Protein AF-A0A441WCB0-F1 (afdb_monomer_lite)

Foldseek 3Di:
DDPPPPPPFPAEEEEQEALAPVSVVVQVVQVVVRHHYDYDYPDPVSD

Secondary structure (DSSP, 8-state):
------PPPSS-EEEEE--SHHHHHHHHHHHHTT-EEEEE-SSGGG-

pLDDT: mean 81.37, std 16.03, range [42.62, 95.25]

Sequence (47 aa):
MNGDGHKPPSGWRIAVLGGGAWGTALALAMLRADHFVRLYARDPETV

Radius of gyration: 13.46 Å; chains: 1; bounding box: 22×39×24 Å

Structure (mmCIF, N/CA/C/O backbone):
data_AF-A0A441WCB0-F1
#
_entry.id   AF-A0A441WCB0-F1
#
loop_
_atom_site.group_PDB
_atom_site.id
_atom_site.type_symbol
_atom_site.label_atom_id
_atom_site.label_alt_id
_atom_site.label_comp_id
_atom_site.label_asym_id
_atom_site.label_entity_id
_atom_site.label_seq_id
_atom_site.pdbx_PDB_ins_code
_atom_site.Cartn_x
_atom_site.Cartn_y
_atom_site.Cartn_z
_atom_site.occupancy
_atom_site.B_iso_or_equiv
_atom_site.auth_seq_id
_atom_site.auth_comp_id
_atom_site.auth_asym_id
_atom_site.auth_atom_id
_atom_site.pdbx_PDB_model_num
ATOM 1 N N . MET A 1 1 ? -14.870 -31.664 -9.899 1.00 42.62 1 MET A N 1
ATOM 2 C CA . MET A 1 1 ? -15.585 -30.423 -9.543 1.00 42.62 1 MET A CA 1
ATOM 3 C C . MET A 1 1 ? -14.556 -29.494 -8.914 1.00 42.62 1 MET A C 1
ATOM 5 O O . MET A 1 1 ? -14.263 -29.612 -7.738 1.00 42.62 1 MET A O 1
ATOM 9 N N . ASN A 1 2 ? -13.891 -28.760 -9.809 1.00 44.06 2 ASN A N 1
ATOM 10 C CA . ASN A 1 2 ? -13.021 -27.584 -9.697 1.00 44.06 2 ASN A CA 1
ATOM 11 C C . ASN A 1 2 ? -12.213 -27.386 -8.403 1.00 44.06 2 ASN A C 1
ATOM 13 O O . ASN A 1 2 ? -12.669 -26.780 -7.441 1.00 44.06 2 ASN A O 1
ATOM 17 N N . GLY A 1 3 ? -10.955 -27.837 -8.437 1.00 53.88 3 GLY A N 1
ATOM 18 C CA . GLY A 1 3 ? -9.900 -27.195 -7.664 1.00 53.88 3 GLY A CA 1
ATOM 19 C C . GLY A 1 3 ? -9.527 -25.908 -8.385 1.00 53.88 3 GLY A C 1
ATOM 20 O O . GLY A 1 3 ? -8.757 -25.948 -9.344 1.00 53.88 3 GLY A O 1
ATOM 21 N N . ASP A 1 4 ? -10.121 -24.794 -7.967 1.00 57.34 4 ASP A N 1
ATOM 22 C CA . ASP A 1 4 ? -9.764 -23.462 -8.443 1.00 57.34 4 ASP A CA 1
ATOM 23 C C . ASP A 1 4 ? -8.317 -23.212 -8.028 1.00 57.34 4 ASP A C 1
ATOM 25 O O . ASP A 1 4 ? -8.015 -22.873 -6.883 1.00 57.34 4 ASP A O 1
ATOM 29 N N . GLY A 1 5 ? -7.400 -23.503 -8.950 1.00 53.25 5 GLY A N 1
ATOM 30 C CA . GLY A 1 5 ? -5.977 -23.308 -8.767 1.00 53.25 5 GLY A CA 1
ATOM 31 C C . GLY A 1 5 ? -5.724 -21.846 -8.448 1.00 53.25 5 GLY A C 1
ATOM 32 O O . GLY A 1 5 ? -5.620 -21.023 -9.357 1.00 53.25 5 GLY A O 1
ATOM 33 N N . HIS A 1 6 ? -5.615 -21.531 -7.156 1.00 57.50 6 HIS A N 1
ATOM 34 C CA . HIS A 1 6 ? -5.062 -20.284 -6.657 1.00 57.50 6 HIS A CA 1
ATOM 35 C C . HIS A 1 6 ? -3.592 -20.266 -7.066 1.00 57.50 6 HIS A C 1
ATOM 37 O O . HIS A 1 6 ? -2.695 -20.608 -6.296 1.00 57.50 6 HIS A O 1
ATOM 43 N N . LYS A 1 7 ? -3.353 -19.951 -8.341 1.00 56.97 7 LYS A N 1
ATOM 44 C CA . LYS A 1 7 ? -2.034 -19.620 -8.844 1.00 56.97 7 LYS A CA 1
ATOM 45 C C . LYS A 1 7 ? -1.572 -18.487 -7.929 1.00 56.97 7 LYS A C 1
ATOM 47 O O . LYS A 1 7 ? -2.294 -17.487 -7.850 1.00 56.97 7 LYS A O 1
ATOM 52 N N . PRO A 1 8 ? -0.467 -18.644 -7.177 1.00 58.47 8 PRO A N 1
ATOM 53 C CA . PRO A 1 8 ? 0.053 -17.508 -6.443 1.00 58.47 8 PRO A CA 1
ATOM 54 C C . PRO A 1 8 ? 0.217 -16.388 -7.477 1.00 58.47 8 PRO A C 1
ATOM 56 O O . PRO A 1 8 ? 0.684 -16.683 -8.586 1.00 58.47 8 PRO A O 1
ATOM 59 N N . PRO A 1 9 ? -0.262 -15.164 -7.185 1.00 63.28 9 PRO A N 1
ATOM 60 C CA . PRO A 1 9 ? -0.094 -14.048 -8.104 1.00 63.28 9 PRO A CA 1
ATOM 61 C C . PRO A 1 9 ? 1.369 -14.028 -8.545 1.00 63.28 9 PRO A C 1
ATOM 63 O O . PRO A 1 9 ? 2.259 -14.263 -7.722 1.00 63.28 9 PRO A O 1
ATOM 66 N N . SER A 1 10 ? 1.613 -13.851 -9.845 1.00 69.12 10 SER A N 1
ATOM 67 C CA . SER A 1 10 ? 2.968 -13.583 -10.314 1.00 69.12 10 SER A CA 1
ATOM 68 C C . SER A 1 10 ? 3.529 -12.435 -9.470 1.00 69.12 10 SER A C 1
ATOM 70 O O . SER A 1 10 ? 2.808 -11.493 -9.157 1.00 69.12 10 SER A O 1
ATOM 72 N N . GLY A 1 11 ? 4.764 -12.591 -8.986 1.00 73.88 11 GLY A N 1
ATOM 73 C CA . GLY A 1 11 ? 5.405 -11.628 -8.091 1.00 73.88 11 GLY A CA 1
ATOM 74 C C . GLY A 1 11 ? 5.559 -12.059 -6.632 1.00 73.88 11 GLY A C 1
ATOM 75 O O . GLY A 1 11 ? 5.092 -13.106 -6.182 1.00 73.88 11 GLY A O 1
ATOM 76 N N . TRP A 1 12 ? 6.282 -11.237 -5.874 1.00 87.31 12 TRP A N 1
ATOM 77 C CA . TRP A 1 12 ? 6.566 -11.486 -4.463 1.00 87.31 12 TRP A CA 1
ATOM 78 C C . TRP A 1 12 ? 5.372 -11.112 -3.582 1.00 87.31 12 TRP A C 1
ATOM 80 O O . TRP A 1 12 ? 4.617 -10.190 -3.889 1.00 87.31 12 TRP A O 1
ATOM 90 N N . ARG A 1 13 ? 5.218 -11.807 -2.448 1.00 92.06 13 ARG A N 1
ATOM 91 C CA . ARG A 1 13 ? 4.262 -11.432 -1.396 1.00 92.06 13 ARG A CA 1
ATOM 92 C C . ARG A 1 13 ? 4.959 -10.515 -0.401 1.00 92.06 13 ARG A C 1
ATOM 94 O O . ARG A 1 13 ? 5.870 -10.950 0.297 1.00 92.06 13 ARG A O 1
ATOM 101 N N . ILE A 1 14 ? 4.525 -9.264 -0.332 1.00 92.12 14 ILE A N 1
ATOM 102 C CA . ILE A 1 14 ? 5.193 -8.204 0.423 1.00 92.12 14 ILE A CA 1
ATOM 103 C C . ILE A 1 14 ? 4.224 -7.635 1.461 1.00 92.12 14 ILE A C 1
ATOM 105 O O . ILE A 1 14 ? 3.101 -7.243 1.144 1.00 92.12 14 ILE A O 1
ATOM 109 N N . ALA A 1 15 ? 4.663 -7.578 2.716 1.00 94.44 15 ALA A N 1
ATOM 110 C CA . ALA A 1 15 ? 3.954 -6.889 3.787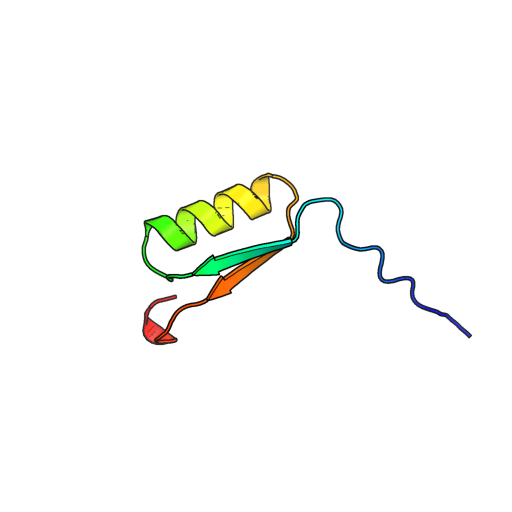 1.00 94.44 15 ALA A CA 1
ATOM 111 C C . ALA A 1 15 ? 4.643 -5.548 4.059 1.00 94.44 15 ALA A C 1
ATOM 113 O O . ALA A 1 15 ? 5.828 -5.521 4.387 1.00 94.44 15 ALA A O 1
ATOM 114 N N . VAL A 1 16 ? 3.908 -4.445 3.926 1.00 93.25 16 VAL A N 1
ATOM 115 C CA . VAL A 1 16 ? 4.400 -3.102 4.258 1.00 93.25 16 VAL A CA 1
ATOM 116 C C . VAL A 1 16 ? 3.868 -2.723 5.633 1.00 93.25 16 VAL A C 1
ATOM 118 O O . VAL A 1 16 ? 2.657 -2.702 5.836 1.00 93.25 16 VAL A O 1
ATOM 121 N N . LEU A 1 17 ? 4.764 -2.442 6.579 1.00 92.81 17 LEU A N 1
ATOM 122 C CA . LEU A 1 17 ? 4.411 -2.064 7.947 1.00 92.81 17 LEU A CA 1
ATOM 123 C C . LEU A 1 17 ? 4.533 -0.542 8.109 1.00 92.81 17 LEU A C 1
ATOM 125 O O . LEU A 1 17 ? 5.635 -0.002 8.122 1.00 92.81 17 LEU A O 1
ATOM 129 N N . GLY A 1 18 ? 3.392 0.131 8.243 1.00 91.06 18 GLY A N 1
ATOM 130 C CA . GLY A 1 18 ? 3.254 1.578 8.394 1.00 91.06 18 GLY A CA 1
ATOM 131 C C . GLY A 1 18 ? 2.458 2.205 7.246 1.00 91.06 18 GLY A C 1
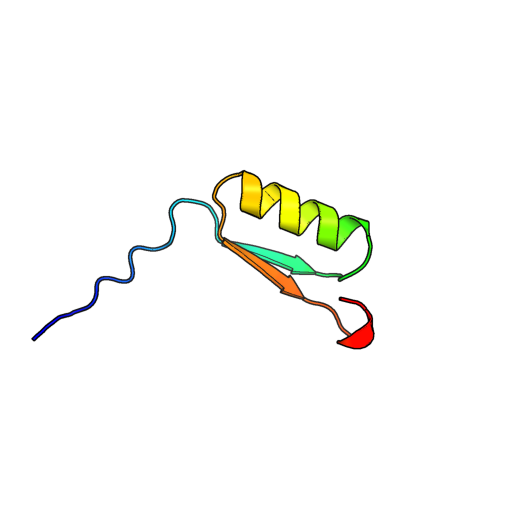ATOM 132 O O . GLY A 1 18 ? 2.882 2.137 6.100 1.00 91.06 18 GL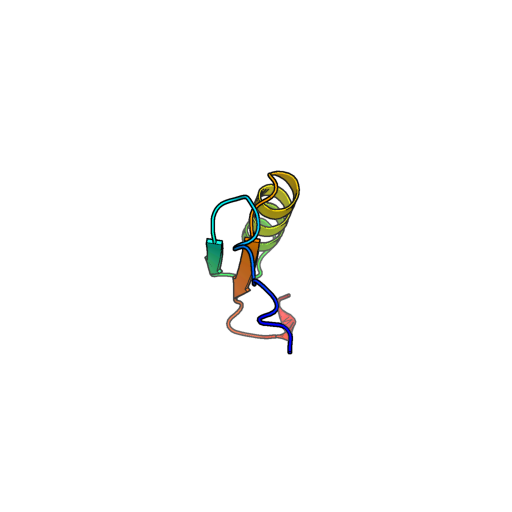Y A O 1
ATOM 133 N N . GLY A 1 19 ? 1.330 2.852 7.563 1.00 89.81 19 GLY A N 1
ATOM 134 C CA . GLY A 1 19 ? 0.436 3.521 6.599 1.00 89.81 19 GLY A CA 1
ATOM 135 C C . GLY A 1 19 ? 0.791 4.973 6.257 1.00 89.81 19 GLY A C 1
ATOM 136 O O . GLY A 1 19 ? 0.025 5.648 5.588 1.00 89.81 19 GLY A O 1
ATOM 137 N N . GLY A 1 20 ? 1.938 5.487 6.717 1.00 90.69 20 GLY A N 1
ATOM 138 C CA . GLY A 1 20 ? 2.363 6.852 6.384 1.00 90.69 20 GLY A CA 1
ATOM 139 C C . GLY A 1 20 ? 2.684 7.025 4.892 1.00 90.69 20 GLY A C 1
ATOM 140 O O . GLY A 1 20 ? 2.805 6.048 4.155 1.00 90.69 20 GLY A O 1
ATOM 141 N N . ALA A 1 21 ? 2.916 8.269 4.454 1.00 91.56 21 ALA A N 1
ATOM 142 C CA . ALA A 1 21 ? 3.137 8.617 3.042 1.00 91.56 21 ALA A CA 1
ATOM 143 C C . ALA A 1 21 ? 4.146 7.704 2.317 1.00 91.56 21 ALA A C 1
ATOM 145 O O . ALA A 1 21 ? 3.910 7.270 1.190 1.00 91.56 21 ALA A O 1
ATOM 146 N N . TRP A 1 22 ? 5.253 7.364 2.982 1.00 92.06 22 TRP A N 1
ATOM 147 C CA . TRP A 1 22 ? 6.267 6.472 2.424 1.00 92.06 22 TRP A CA 1
ATOM 148 C C . TRP A 1 22 ? 5.802 5.012 2.312 1.00 92.06 22 TRP A C 1
ATOM 150 O O . TRP A 1 22 ? 6.055 4.374 1.293 1.00 92.06 22 TRP A O 1
ATOM 160 N N . GLY A 1 23 ? 5.088 4.488 3.312 1.00 93.62 23 GLY A N 1
ATOM 161 C CA . GLY A 1 23 ? 4.568 3.118 3.284 1.00 93.62 23 GLY A CA 1
ATOM 162 C C . GLY A 1 23 ? 3.506 2.930 2.203 1.00 93.62 23 GLY A C 1
ATOM 163 O O . GLY A 1 23 ? 3.546 1.956 1.451 1.00 93.62 23 GLY A O 1
ATOM 164 N N . THR A 1 24 ? 2.629 3.917 2.028 1.00 93.88 24 THR A N 1
ATOM 165 C CA . THR A 1 24 ? 1.643 3.929 0.940 1.00 93.88 24 THR A CA 1
ATOM 166 C C . THR A 1 24 ? 2.315 4.043 -0.429 1.00 93.88 24 THR A C 1
ATOM 168 O O . THR A 1 24 ? 1.981 3.289 -1.344 1.00 93.88 24 THR A O 1
ATOM 171 N N . ALA A 1 25 ? 3.318 4.917 -0.580 1.00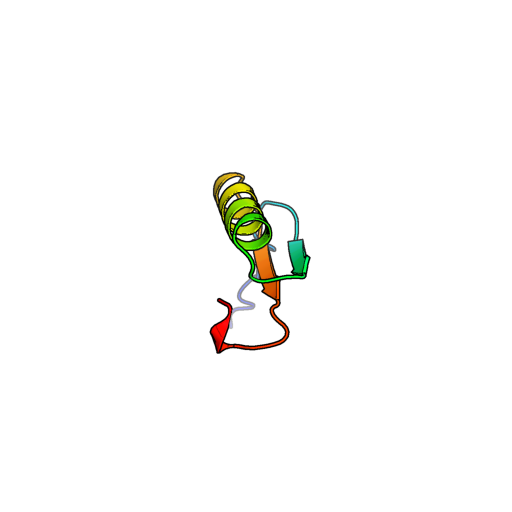 95.25 25 ALA A N 1
ATOM 172 C CA . ALA A 1 25 ? 4.085 5.027 -1.823 1.00 95.25 25 ALA A CA 1
ATOM 173 C C . ALA A 1 25 ? 4.817 3.719 -2.170 1.00 95.25 25 ALA A C 1
ATOM 175 O O . ALA A 1 25 ? 4.797 3.283 -3.322 1.00 95.25 25 ALA A O 1
ATOM 176 N N . LEU A 1 26 ? 5.410 3.057 -1.174 1.00 94.06 26 LEU A N 1
ATOM 177 C CA . LEU A 1 26 ? 6.070 1.766 -1.339 1.00 94.06 26 LEU A CA 1
ATOM 178 C C . LEU A 1 26 ? 5.075 0.670 -1.742 1.00 94.06 26 LEU A C 1
ATOM 180 O O . LEU A 1 26 ? 5.337 -0.079 -2.682 1.00 94.06 26 LEU A O 1
ATOM 184 N N . ALA A 1 27 ? 3.917 0.602 -1.084 1.00 94.62 27 ALA A N 1
ATOM 185 C CA . ALA A 1 27 ? 2.849 -0.332 -1.429 1.00 94.62 27 ALA A CA 1
ATOM 186 C C . ALA A 1 27 ? 2.405 -0.160 -2.894 1.00 94.62 27 ALA A C 1
ATOM 188 O O . ALA A 1 27 ? 2.319 -1.132 -3.644 1.00 94.62 27 ALA A O 1
ATOM 189 N N . LEU A 1 28 ? 2.214 1.088 -3.328 1.00 95.06 28 LEU A N 1
ATOM 190 C CA . LEU A 1 28 ? 1.865 1.438 -4.705 1.00 95.06 28 LEU A CA 1
ATOM 191 C C . LEU A 1 28 ? 2.966 1.109 -5.723 1.00 95.06 28 LEU A C 1
ATOM 193 O O . LEU A 1 28 ? 2.648 0.776 -6.867 1.00 95.06 28 LEU A O 1
ATOM 197 N N . ALA A 1 29 ? 4.238 1.218 -5.339 1.00 95.06 29 ALA A N 1
ATOM 198 C CA . ALA A 1 29 ? 5.364 0.839 -6.188 1.00 95.06 29 ALA A CA 1
ATOM 199 C C . ALA A 1 29 ? 5.406 -0.680 -6.408 1.00 95.06 29 ALA A C 1
ATOM 201 O O . ALA A 1 29 ? 5.582 -1.135 -7.534 1.00 95.06 29 ALA A O 1
ATOM 202 N N . MET A 1 30 ? 5.163 -1.462 -5.356 1.00 93.44 30 MET A N 1
ATOM 203 C CA . MET A 1 30 ? 5.141 -2.924 -5.440 1.00 93.44 30 MET A CA 1
ATOM 204 C C . MET A 1 30 ? 3.935 -3.446 -6.224 1.00 93.44 30 MET A C 1
ATOM 206 O O . MET A 1 30 ? 4.085 -4.356 -7.031 1.00 93.44 30 MET A O 1
ATOM 210 N N . LEU A 1 31 ? 2.760 -2.826 -6.078 1.00 92.25 31 LEU A N 1
ATOM 211 C CA . LEU A 1 31 ? 1.606 -3.149 -6.925 1.00 92.25 31 LEU A CA 1
ATOM 212 C C . LEU A 1 31 ? 1.893 -2.881 -8.411 1.00 92.25 31 LEU A C 1
ATOM 214 O O . LEU A 1 31 ? 1.510 -3.673 -9.266 1.00 92.25 31 LEU A O 1
ATOM 218 N N . ARG A 1 32 ? 2.606 -1.791 -8.730 1.00 92.88 32 ARG A N 1
ATOM 219 C CA . ARG A 1 32 ? 3.035 -1.486 -10.109 1.00 92.88 32 ARG A CA 1
ATOM 220 C C . ARG A 1 32 ? 4.075 -2.464 -10.652 1.00 92.88 32 ARG A C 1
ATOM 222 O O . ARG A 1 32 ? 4.152 -2.632 -11.863 1.00 92.88 32 ARG A O 1
ATOM 229 N N . ALA A 1 33 ? 4.854 -3.093 -9.778 1.00 92.12 33 ALA A N 1
ATOM 230 C CA . ALA A 1 33 ? 5.841 -4.108 -10.132 1.00 92.12 33 ALA A CA 1
ATOM 231 C C . ALA A 1 33 ? 5.235 -5.516 -10.305 1.00 92.12 33 ALA A C 1
ATOM 233 O O . ALA A 1 33 ? 5.985 -6.489 -10.357 1.00 92.12 33 ALA A O 1
ATOM 234 N N . ASP A 1 34 ? 3.902 -5.633 -10.380 1.00 90.94 34 ASP A N 1
ATOM 235 C CA . ASP A 1 34 ? 3.181 -6.911 -10.395 1.00 90.94 34 ASP A CA 1
ATOM 236 C C . ASP A 1 34 ? 3.556 -7.768 -9.176 1.00 90.94 34 ASP A C 1
ATOM 238 O O . ASP A 1 34 ? 3.998 -8.905 -9.293 1.00 90.94 34 ASP A O 1
ATOM 242 N N . HIS A 1 35 ? 3.505 -7.183 -7.976 1.00 90.75 35 HIS A N 1
ATOM 243 C CA . HIS A 1 35 ? 3.700 -7.902 -6.717 1.00 90.75 35 HIS A CA 1
ATOM 244 C C . HIS A 1 35 ? 2.449 -7.834 -5.850 1.00 90.75 35 HIS A C 1
ATOM 246 O O . HIS A 1 35 ? 1.703 -6.853 -5.845 1.00 90.75 35 HIS A O 1
ATOM 252 N N . PHE A 1 36 ? 2.240 -8.879 -5.052 1.00 91.81 36 PHE A N 1
ATOM 253 C CA . PHE A 1 36 ? 1.142 -8.927 -4.103 1.00 91.81 36 PHE A CA 1
ATOM 254 C C . PHE A 1 36 ? 1.538 -8.198 -2.821 1.00 91.81 36 PHE A C 1
ATOM 256 O O . PHE A 1 36 ? 2.349 -8.699 -2.040 1.00 91.81 36 PHE A O 1
ATOM 263 N N . VAL A 1 37 ? 0.944 -7.031 -2.582 1.00 93.06 37 VAL A N 1
ATOM 264 C CA . VAL A 1 37 ? 1.224 -6.212 -1.399 1.00 93.06 37 VAL A CA 1
ATOM 265 C C . VAL A 1 37 ? 0.062 -6.203 -0.413 1.00 93.06 37 VAL A C 1
ATOM 267 O O . VAL A 1 37 ? -1.104 -6.136 -0.798 1.00 93.06 37 VAL A O 1
ATOM 270 N N . ARG A 1 38 ? 0.388 -6.198 0.882 1.00 92.81 38 ARG A N 1
ATOM 271 C CA . ARG A 1 38 ? -0.546 -5.859 1.959 1.00 92.81 38 ARG A CA 1
ATOM 272 C C . ARG A 1 38 ? 0.042 -4.756 2.831 1.00 92.81 38 ARG A C 1
ATOM 274 O O . ARG A 1 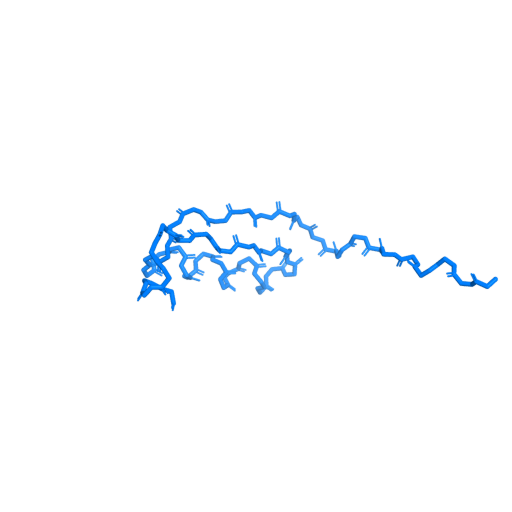38 ? 1.122 -4.928 3.393 1.00 92.81 38 ARG A O 1
ATOM 281 N N . LEU A 1 39 ? -0.672 -3.637 2.930 1.00 92.19 39 LEU A N 1
ATOM 282 C CA . LEU A 1 39 ? -0.326 -2.515 3.799 1.00 92.19 39 LEU A CA 1
ATOM 283 C C . LEU A 1 39 ? -0.936 -2.740 5.185 1.00 92.19 39 LEU A C 1
ATOM 285 O O . LEU A 1 39 ? -2.130 -3.000 5.307 1.00 92.19 39 LEU A O 1
ATOM 289 N N . TYR A 1 40 ? -0.107 -2.652 6.216 1.00 91.19 40 TYR A N 1
ATOM 290 C CA . TYR A 1 40 ? -0.504 -2.765 7.610 1.00 91.19 40 TYR A CA 1
ATOM 291 C C . TYR A 1 40 ? -0.272 -1.429 8.300 1.00 91.19 40 TYR A C 1
ATOM 293 O O . TYR A 1 40 ? 0.861 -0.961 8.386 1.00 91.19 40 TYR A O 1
ATOM 301 N N . ALA A 1 41 ? -1.329 -0.840 8.843 1.00 88.00 41 ALA A N 1
ATOM 302 C CA . ALA A 1 41 ? -1.236 0.287 9.758 1.00 88.00 41 ALA A CA 1
ATOM 303 C C . ALA A 1 41 ? -1.749 -0.127 11.137 1.00 88.00 41 ALA A C 1
ATOM 305 O O . ALA A 1 41 ? -2.589 -1.018 11.258 1.00 88.00 41 ALA A O 1
ATOM 306 N N . ARG A 1 42 ? -1.194 0.494 12.183 1.00 82.00 42 ARG A N 1
ATOM 307 C CA . ARG A 1 42 ? -1.639 0.270 13.565 1.00 82.00 42 ARG A CA 1
ATOM 308 C C . ARG A 1 42 ? -3.043 0.827 13.785 1.00 82.00 42 ARG A C 1
ATOM 310 O O . ARG A 1 42 ? -3.817 0.218 14.512 1.00 82.00 42 ARG A O 1
ATOM 317 N N . ASP A 1 43 ? -3.320 1.976 13.183 1.00 81.00 43 ASP A N 1
ATOM 318 C CA . ASP A 1 43 ? -4.579 2.692 13.295 1.00 81.00 43 ASP A CA 1
ATOM 319 C C . ASP A 1 43 ? -5.233 2.752 11.903 1.00 81.00 43 ASP A C 1
ATOM 321 O O . ASP A 1 43 ? -4.570 3.166 10.942 1.00 81.00 43 ASP A O 1
ATOM 325 N N . PRO A 1 44 ? -6.487 2.286 11.757 1.00 66.94 44 PRO A N 1
ATOM 326 C CA . PRO A 1 44 ? -7.201 2.333 10.488 1.00 66.94 44 PRO A CA 1
ATOM 327 C C . PRO A 1 44 ? -7.421 3.757 9.959 1.00 66.94 44 PRO A C 1
ATOM 329 O O . PRO A 1 44 ? -7.593 3.896 8.756 1.00 66.94 44 PRO A O 1
ATOM 332 N N . GLU A 1 45 ? -7.369 4.806 10.789 1.00 70.94 45 GLU A N 1
ATOM 333 C CA . GLU A 1 45 ? -7.476 6.194 10.306 1.00 70.94 45 GLU A CA 1
ATOM 334 C C . GLU A 1 45 ? -6.209 6.690 9.590 1.00 70.94 45 GLU A C 1
ATOM 336 O O . GLU A 1 45 ? -6.211 7.760 8.985 1.00 70.94 45 GLU A O 1
ATOM 341 N N . THR A 1 46 ? -5.103 5.936 9.645 1.00 64.62 46 THR A N 1
ATOM 342 C CA . THR A 1 46 ? -3.831 6.352 9.025 1.00 64.62 46 THR A CA 1
ATOM 343 C C . THR A 1 46 ? -3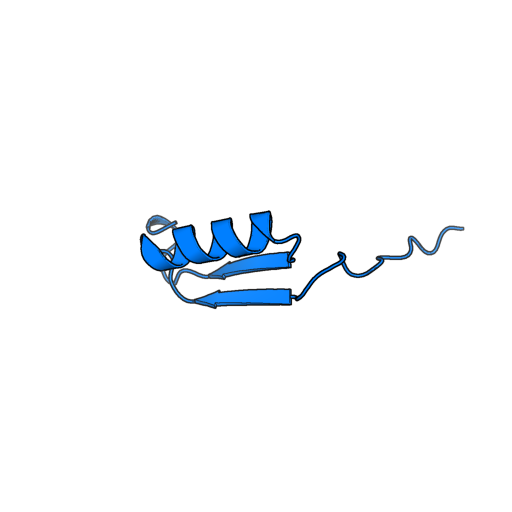.678 5.910 7.565 1.00 64.62 46 THR A C 1
ATOM 345 O O . THR A 1 46 ? -2.654 6.232 6.965 1.00 64.62 46 THR A O 1
ATOM 348 N N . VAL A 1 47 ? -4.619 5.140 7.004 1.00 58.34 47 VAL A N 1
ATOM 349 C CA . VAL A 1 47 ? -4.517 4.536 5.656 1.00 58.34 47 VAL A CA 1
ATOM 350 C C . VAL A 1 47 ? -5.560 5.041 4.679 1.00 58.34 47 VAL A C 1
ATOM 352 O O . VAL A 1 47 ? -6.731 5.195 5.080 1.00 58.34 47 VAL A O 1
#